Protein AF-A0AAV3XSU6-F1 (afdb_monomer)

Organism: NCBI:txid2530354

Solvent-accessible surface area (backbone atoms only — not comparable to full-atom values): 6540 Å² total; per-residue (Å²): 90,49,72,47,57,68,44,35,40,40,48,77,54,95,92,36,85,47,69,50,54,41,58,29,38,38,25,73,50,51,56,81,51,88,66,74,91,56,86,78,83,60,44,34,58,76,81,42,29,50,58,47,50,32,44,33,38,66,61,63,94,72,79,85,61,63,79,23,72,44,74,58,87,81,53,14,53,47,31,39,38,38,73,71,56,56,30,47,29,42,33,42,33,33,72,91,79,72,49,74,49,46,27,38,47,47,99,85,54,43,73,41,83,112

Foldseek 3Di:
DDKDAQAWEWDQDPNDIAIDGFRIFDDPDFAADVVHPDDDRHHYDPVTYHQTQEGEHEDDPDPDAQQDCAPDPVGHPQVCCQPPRLHQWYWYAHPVVGDIWIWGQDPVSDTDTD

Radius of gyration: 14.23 Å; Cα contacts (8 Å, |Δi|>4): 229; chains: 1; bounding box: 32×37×36 Å

Sequence (114 aa):
MLVGTNFGIGAIVEDNLVIKAPDWFYVRSVLPTNPPNQTRRSYTPNLQGEVTAIVMEFLSETEGGEYSIKSKYPPGKWYYYERILQVPNYAIFALDAGWLELYQLDDGGRYQLQ

Structure (mmCIF, N/CA/C/O backbone):
data_AF-A0AAV3XSU6-F1
#
_entry.id   AF-A0AAV3XSU6-F1
#
loop_
_atom_site.group_PDB
_atom_site.id
_atom_site.type_symbol
_atom_site.label_atom_id
_atom_site.label_alt_id
_atom_site.label_comp_id
_atom_site.label_asym_id
_atom_site.label_entity_id
_atom_site.label_seq_id
_atom_site.pdbx_PDB_ins_code
_atom_site.Cartn_x
_atom_site.Cartn_y
_atom_site.Cartn_z
_atom_site.occupancy
_atom_site.B_iso_or_equiv
_atom_site.auth_seq_id
_atom_site.auth_comp_id
_atom_site.auth_asym_id
_atom_site.auth_atom_id
_atom_site.pdbx_PDB_model_num
ATOM 1 N N . MET A 1 1 ? -3.364 16.070 1.108 1.00 94.12 1 MET A N 1
ATOM 2 C CA . ME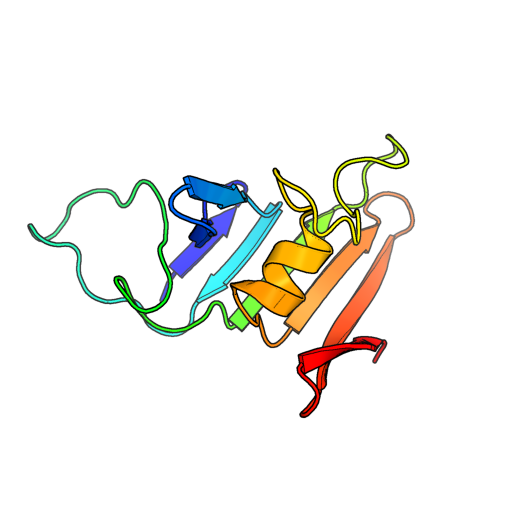T A 1 1 ? -2.809 14.880 0.434 1.00 94.12 1 MET A CA 1
ATOM 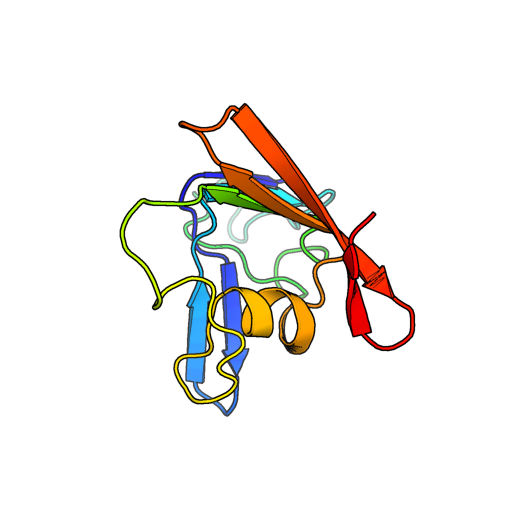3 C C . MET A 1 1 ? -1.528 14.429 1.110 1.00 94.12 1 MET A C 1
ATOM 5 O O . MET A 1 1 ? -0.904 15.236 1.794 1.00 94.12 1 MET A O 1
ATOM 9 N N . LEU A 1 2 ? -1.137 13.177 0.887 1.00 96.06 2 LEU A N 1
ATOM 10 C CA . LEU A 1 2 ? 0.160 12.632 1.280 1.00 96.06 2 LEU A CA 1
ATOM 11 C C . LEU A 1 2 ? 0.700 11.759 0.142 1.00 96.06 2 LEU A C 1
ATOM 13 O O . LEU A 1 2 ? -0.022 10.918 -0.384 1.00 96.06 2 LEU A O 1
ATOM 17 N N . VAL A 1 3 ? 1.960 11.974 -0.221 1.00 97.06 3 VAL A N 1
ATOM 18 C CA . VAL A 1 3 ? 2.755 11.097 -1.089 1.00 97.06 3 VAL A CA 1
ATOM 19 C C . VAL A 1 3 ? 4.001 10.749 -0.296 1.00 97.06 3 VAL A C 1
ATOM 21 O O . VAL A 1 3 ? 4.558 11.623 0.373 1.00 97.06 3 VAL A O 1
ATOM 24 N N . GLY A 1 4 ? 4.427 9.495 -0.338 1.00 95.94 4 GLY A N 1
ATOM 25 C CA . GLY A 1 4 ? 5.613 9.059 0.385 1.00 95.94 4 GLY A CA 1
ATOM 26 C C . GLY A 1 4 ? 6.356 7.967 -0.358 1.00 95.94 4 GLY A C 1
ATOM 27 O O . GLY A 1 4 ? 5.769 7.250 -1.163 1.00 95.94 4 GLY A O 1
ATOM 28 N N . THR A 1 5 ? 7.647 7.863 -0.061 1.00 95.50 5 THR A N 1
ATOM 29 C CA . THR A 1 5 ? 8.523 6.766 -0.477 1.00 95.50 5 THR A CA 1
ATOM 30 C C . THR A 1 5 ? 9.169 6.183 0.769 1.00 95.50 5 THR A C 1
ATOM 32 O O . THR A 1 5 ? 9.544 6.946 1.664 1.00 95.50 5 THR A O 1
ATOM 35 N N . ASN A 1 6 ? 9.222 4.854 0.875 1.00 93.06 6 ASN A N 1
ATOM 36 C CA . ASN A 1 6 ? 9.739 4.141 2.048 1.00 93.06 6 ASN A CA 1
ATOM 37 C C . ASN A 1 6 ? 9.236 4.729 3.390 1.00 93.06 6 ASN A C 1
ATOM 39 O O . ASN A 1 6 ? 9.988 4.943 4.343 1.00 93.06 6 ASN A O 1
ATOM 43 N N . PHE A 1 7 ? 7.944 5.067 3.441 1.00 95.69 7 PHE A N 1
ATOM 44 C CA . PHE A 1 7 ? 7.319 5.743 4.576 1.00 95.69 7 PHE A CA 1
ATOM 45 C C . PHE A 1 7 ? 6.215 4.864 5.160 1.00 95.69 7 PHE A C 1
ATOM 47 O O . PHE A 1 7 ? 5.340 4.380 4.444 1.00 95.69 7 PHE A O 1
ATOM 54 N N . GLY A 1 8 ? 6.276 4.632 6.472 1.00 95.7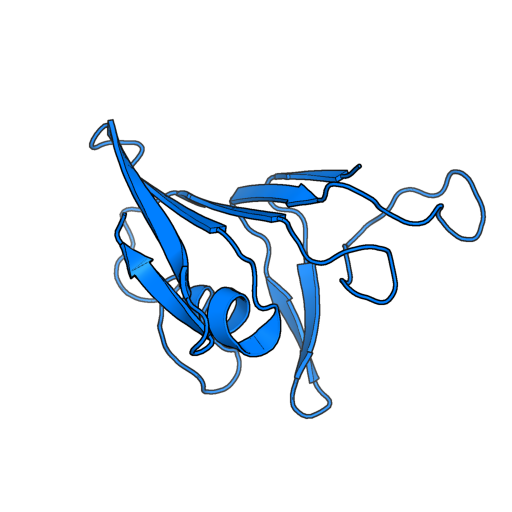5 8 GLY A N 1
ATOM 55 C CA . GLY A 1 8 ? 5.474 3.608 7.132 1.00 95.75 8 GLY A CA 1
ATOM 56 C C . GLY A 1 8 ? 3.978 3.913 7.130 1.00 95.75 8 GLY A C 1
ATOM 57 O O . GLY A 1 8 ? 3.552 4.958 7.620 1.00 95.75 8 GLY A O 1
ATOM 58 N N . ILE A 1 9 ? 3.186 2.956 6.658 1.00 97.00 9 ILE A N 1
ATOM 59 C CA . ILE A 1 9 ? 1.732 2.904 6.787 1.00 97.00 9 ILE A CA 1
ATOM 60 C C . ILE A 1 9 ? 1.399 1.839 7.835 1.00 97.00 9 ILE A C 1
ATOM 62 O O . ILE A 1 9 ? 1.832 0.694 7.703 1.00 97.00 9 ILE A O 1
ATOM 66 N N . GLY A 1 10 ? 0.697 2.225 8.899 1.00 95.50 10 GLY A N 1
ATOM 67 C CA . GLY A 1 10 ? 0.461 1.389 10.075 1.00 95.50 10 GLY A CA 1
ATOM 68 C C . GLY A 1 10 ? -1.013 1.164 10.392 1.00 95.50 10 GLY A C 1
ATOM 69 O O . GLY A 1 10 ? -1.829 2.065 10.209 1.00 95.50 10 GLY A O 1
ATOM 70 N N . ALA A 1 11 ? -1.324 -0.016 10.931 1.00 94.38 11 ALA A N 1
ATOM 71 C CA . ALA A 1 11 ? -2.642 -0.417 11.424 1.00 94.38 11 ALA A CA 1
ATOM 72 C C . ALA A 1 11 ? -2.496 -1.427 12.575 1.00 94.38 11 ALA A C 1
ATOM 74 O O . ALA A 1 11 ? -1.466 -2.097 12.689 1.00 94.38 11 ALA A O 1
ATOM 75 N N . ILE A 1 12 ? -3.526 -1.545 13.416 1.00 92.62 12 ILE A N 1
ATOM 76 C CA . ILE A 1 12 ? -3.604 -2.597 14.437 1.00 92.62 12 ILE A CA 1
ATOM 77 C C . ILE A 1 12 ? -4.204 -3.856 13.809 1.00 92.62 12 ILE A C 1
ATOM 79 O O . ILE A 1 12 ? -5.260 -3.797 13.182 1.00 92.62 12 ILE A O 1
ATOM 83 N N . VAL A 1 13 ? -3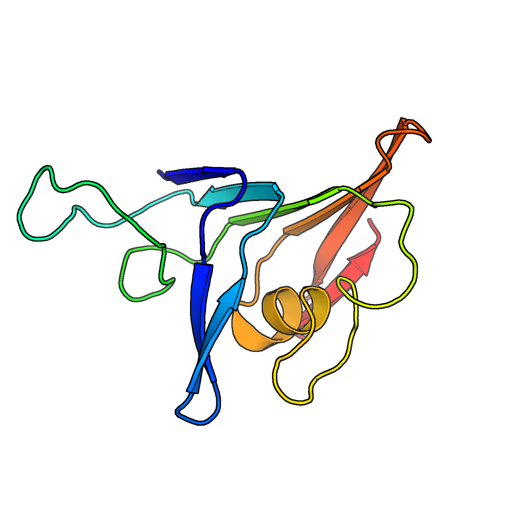.523 -4.987 13.982 1.00 88.38 13 VAL A N 1
ATOM 84 C CA . VAL A 1 13 ? -3.920 -6.310 13.488 1.00 88.38 13 VAL A CA 1
ATOM 85 C C . VAL A 1 13 ? -3.753 -7.288 14.642 1.00 88.38 13 VAL A C 1
ATOM 87 O O . VAL A 1 13 ? -2.634 -7.458 15.118 1.00 88.38 13 VAL A O 1
ATOM 90 N N . GLU A 1 14 ? -4.843 -7.906 15.105 1.00 86.88 14 GLU A N 1
ATOM 91 C CA . GLU A 1 14 ? -4.814 -8.844 16.246 1.00 86.88 14 GLU A CA 1
ATOM 92 C C . GLU A 1 14 ? -4.054 -8.259 17.456 1.00 86.88 14 GLU A C 1
ATOM 94 O O . GLU A 1 14 ? -3.096 -8.851 17.945 1.00 86.88 14 GLU A O 1
ATOM 99 N N . ASP A 1 15 ? -4.414 -7.038 17.868 1.00 89.44 15 ASP A N 1
ATOM 100 C CA . ASP A 1 15 ? -3.787 -6.270 18.961 1.00 89.44 15 ASP A CA 1
ATOM 101 C C . ASP A 1 15 ? -2.303 -5.900 18.773 1.00 89.44 15 ASP A C 1
ATOM 103 O O . ASP A 1 15 ? -1.695 -5.270 19.639 1.00 89.44 15 ASP A O 1
ATOM 107 N N . ASN A 1 16 ? -1.716 -6.211 17.616 1.00 89.94 16 ASN A N 1
ATOM 108 C CA . ASN A 1 16 ? -0.335 -5.886 17.290 1.00 89.94 16 ASN A CA 1
ATOM 109 C C . ASN A 1 16 ? -0.263 -4.733 16.285 1.00 89.94 16 ASN A C 1
ATOM 111 O O . ASN A 1 16 ? -0.987 -4.696 15.288 1.00 89.94 16 ASN A O 1
ATOM 115 N N . LEU A 1 17 ? 0.654 -3.791 16.517 1.00 91.38 17 LEU A N 1
ATOM 116 C CA . LEU A 1 17 ? 0.963 -2.748 15.543 1.00 91.38 17 LEU A CA 1
ATOM 117 C C . LEU A 1 17 ? 1.739 -3.355 14.372 1.00 91.38 17 LEU A C 1
ATOM 119 O O . LEU A 1 17 ? 2.887 -3.769 14.524 1.00 91.38 17 LEU A O 1
ATOM 123 N N . VAL A 1 18 ? 1.128 -3.353 13.190 1.00 92.88 18 VAL A N 1
ATOM 124 C CA . VAL A 1 18 ? 1.777 -3.746 11.938 1.00 92.88 18 VAL A CA 1
ATOM 125 C C . VAL A 1 18 ? 2.021 -2.500 11.104 1.00 92.88 18 VAL A C 1
ATOM 127 O O . VAL A 1 18 ? 1.090 -1.740 10.836 1.00 92.88 18 VAL A O 1
ATOM 130 N N . ILE A 1 19 ? 3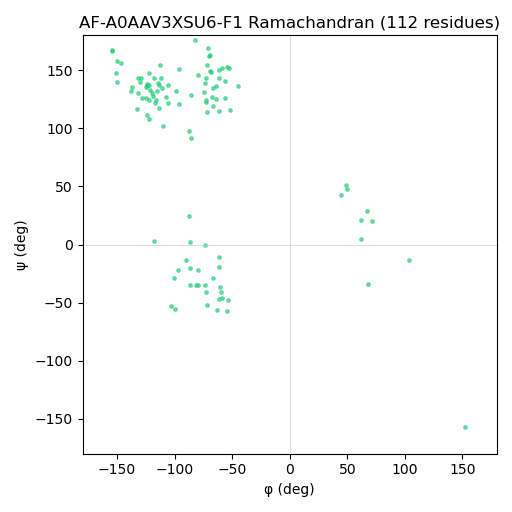.268 -2.311 10.672 1.00 93.81 19 ILE A N 1
ATOM 131 C CA . ILE A 1 19 ? 3.684 -1.222 9.783 1.00 93.81 19 ILE A CA 1
ATOM 132 C C . ILE A 1 19 ? 4.305 -1.824 8.523 1.00 93.81 19 ILE A C 1
ATOM 134 O O . ILE A 1 19 ? 5.165 -2.703 8.612 1.00 93.81 19 ILE A O 1
ATOM 138 N N . LYS A 1 20 ? 3.892 -1.329 7.353 1.00 93.81 20 LYS A N 1
ATOM 139 C CA . LYS A 1 20 ? 4.536 -1.593 6.060 1.00 93.81 20 LYS A CA 1
ATOM 140 C C . LYS A 1 20 ? 4.961 -0.285 5.413 1.00 93.81 20 LYS A C 1
ATOM 142 O O . LYS A 1 20 ? 4.207 0.681 5.437 1.00 93.81 20 LYS A O 1
ATOM 147 N N . ALA A 1 21 ? 6.155 -0.258 4.839 1.00 94.62 21 ALA A N 1
ATOM 148 C CA . ALA A 1 21 ? 6.678 0.887 4.110 1.00 94.62 21 ALA A CA 1
ATOM 149 C C . ALA A 1 21 ? 6.728 0.522 2.620 1.00 94.62 21 ALA A C 1
ATOM 151 O O . ALA A 1 21 ? 7.612 -0.246 2.242 1.00 94.62 21 ALA A O 1
ATOM 152 N N . PRO A 1 22 ? 5.765 0.988 1.806 1.00 95.25 22 PRO A N 1
ATOM 153 C CA . PRO A 1 22 ? 5.834 0.795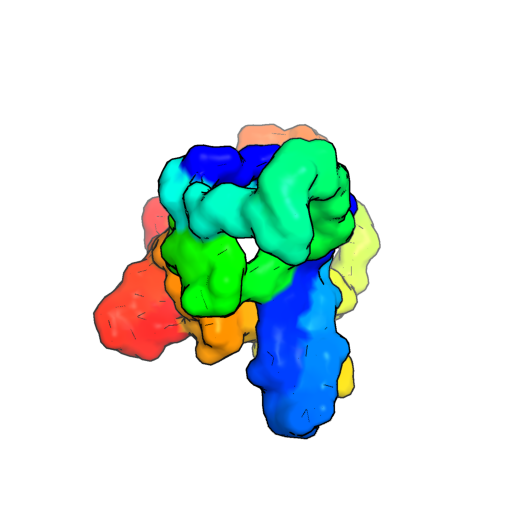 0.367 1.00 95.25 22 PRO A CA 1
ATOM 154 C C . PRO A 1 22 ? 6.909 1.684 -0.250 1.00 95.25 22 PRO A C 1
ATOM 156 O O . PRO A 1 22 ? 7.205 2.769 0.273 1.00 95.25 22 PRO A O 1
ATOM 159 N N . ASP A 1 23 ? 7.441 1.260 -1.393 1.00 94.94 23 ASP A N 1
ATOM 160 C CA . ASP A 1 23 ? 8.397 2.062 -2.160 1.00 94.94 23 ASP A CA 1
ATOM 161 C C . ASP A 1 23 ? 7.790 3.390 -2.605 1.00 94.94 23 ASP A C 1
ATOM 163 O O . ASP A 1 23 ? 8.462 4.421 -2.560 1.00 94.94 23 ASP A O 1
ATOM 167 N N . TRP A 1 24 ? 6.499 3.397 -2.949 1.00 96.94 24 TRP A N 1
ATOM 168 C CA . TRP A 1 24 ? 5.751 4.614 -3.237 1.00 96.94 24 TRP A CA 1
ATOM 169 C C . TRP A 1 24 ? 4.259 4.471 -2.905 1.00 96.94 24 TRP A C 1
ATOM 171 O O . TRP A 1 24 ? 3.675 3.397 -3.035 1.00 96.94 24 TRP A O 1
ATOM 181 N N . PHE A 1 25 ? 3.601 5.555 -2.489 1.00 98.19 25 PHE A N 1
ATOM 182 C CA . PHE A 1 25 ? 2.144 5.567 -2.321 1.00 98.19 25 PHE A CA 1
ATOM 183 C C . PHE A 1 25 ? 1.530 6.960 -2.449 1.00 98.19 25 PHE A C 1
ATOM 185 O O . PHE A 1 25 ? 2.214 7.982 -2.342 1.00 98.19 25 PHE A O 1
ATOM 192 N N . TYR A 1 26 ? 0.200 6.988 -2.570 1.00 98.31 26 TYR A N 1
ATOM 193 C CA . TYR A 1 26 ? -0.589 8.215 -2.562 1.00 98.31 26 TYR A CA 1
ATOM 194 C C . TYR A 1 26 ? -1.869 8.101 -1.723 1.00 98.31 26 TYR A C 1
ATOM 196 O O . TYR A 1 26 ? -2.637 7.143 -1.831 1.00 98.31 26 TYR A O 1
ATOM 204 N N . VAL A 1 27 ? -2.129 9.140 -0.928 1.00 98.19 27 VAL A N 1
ATOM 205 C CA . VAL A 1 27 ? -3.368 9.369 -0.176 1.00 98.19 27 VAL A CA 1
ATOM 206 C C . VAL A 1 27 ? -3.957 10.711 -0.603 1.00 98.19 27 VAL A C 1
ATOM 208 O O . VAL A 1 27 ? -3.308 11.760 -0.492 1.00 98.19 27 VAL A O 1
ATOM 211 N N . ARG A 1 28 ? -5.217 10.688 -1.042 1.00 97.19 28 ARG A N 1
ATOM 212 C CA . ARG A 1 28 ? -5.934 11.868 -1.544 1.00 97.19 28 ARG A CA 1
ATOM 213 C C . ARG A 1 28 ? -6.095 12.929 -0.457 1.00 97.19 28 ARG A C 1
ATOM 215 O O . ARG A 1 28 ? -5.585 14.045 -0.606 1.00 97.19 28 ARG A O 1
ATOM 222 N N . SER A 1 29 ? -6.703 12.571 0.673 1.00 96.75 29 SER A N 1
ATOM 223 C CA . SER A 1 29 ? -6.912 13.486 1.797 1.00 96.75 29 SER A CA 1
ATOM 224 C C . SER A 1 29 ? -6.325 12.970 3.114 1.00 96.75 29 SER A C 1
ATOM 226 O O . SER A 1 29 ? -6.479 11.808 3.481 1.00 96.75 29 SER A O 1
ATOM 228 N N . VAL A 1 30 ? -5.655 13.864 3.849 1.00 96.19 30 VAL A N 1
ATOM 229 C CA . VAL A 1 30 ? -5.129 13.591 5.196 1.00 96.19 30 VAL A CA 1
ATOM 230 C C . VAL A 1 30 ? -5.564 14.691 6.151 1.00 96.19 30 VAL A C 1
ATOM 232 O O . VAL A 1 30 ? -5.607 15.862 5.774 1.00 96.19 30 VAL A O 1
ATOM 235 N N . LEU A 1 31 ? -5.863 14.313 7.390 1.00 95.44 31 LEU A N 1
ATOM 236 C CA . LEU A 1 31 ? -6.186 15.247 8.461 1.00 95.44 31 LEU A CA 1
ATOM 237 C C . LEU A 1 31 ? -4.939 16.052 8.846 1.00 95.44 31 LEU A C 1
ATOM 239 O O . LEU A 1 31 ? -3.839 15.501 8.788 1.00 95.44 31 LEU A O 1
ATOM 243 N N . PRO A 1 32 ? -5.058 17.316 9.282 1.00 93.44 32 PRO A N 1
ATOM 244 C CA . PRO A 1 32 ? -3.934 18.069 9.839 1.00 93.44 32 PRO A CA 1
ATOM 245 C C . PRO A 1 32 ? -3.260 17.326 11.001 1.00 93.44 32 PRO A C 1
ATOM 247 O O . PRO A 1 32 ? -3.890 16.523 11.689 1.00 93.44 32 PRO A O 1
ATOM 250 N N . THR A 1 33 ? -1.969 17.570 11.236 1.00 92.44 33 THR A N 1
ATOM 251 C CA . THR A 1 33 ? -1.314 17.032 12.437 1.00 92.44 33 THR A CA 1
ATOM 252 C C . THR A 1 33 ? -1.844 17.729 13.685 1.00 92.44 33 THR A C 1
ATOM 254 O O . THR A 1 33 ? -2.189 18.910 13.642 1.00 92.44 33 THR A O 1
ATOM 257 N N . ASN A 1 34 ? -1.860 17.009 14.805 1.00 86.31 34 ASN A N 1
ATOM 258 C CA . ASN A 1 34 ? -2.141 17.585 16.111 1.00 86.31 34 ASN A CA 1
ATOM 259 C C . ASN A 1 34 ? -0.968 17.279 17.060 1.00 86.31 34 ASN A C 1
ATOM 261 O O . ASN A 1 34 ? -0.769 16.107 17.384 1.00 86.31 34 ASN A O 1
ATOM 265 N N . PRO A 1 35 ? -0.180 18.286 17.484 1.00 89.75 35 PRO A N 1
ATOM 266 C CA . PRO A 1 35 ? -0.328 19.713 17.181 1.00 89.75 35 PRO A CA 1
ATOM 267 C C . PRO A 1 35 ? -0.003 20.075 15.711 1.00 89.75 35 PRO A C 1
ATOM 269 O O . PRO A 1 35 ? 0.628 19.282 14.996 1.00 89.75 35 PRO A O 1
ATOM 272 N N . PRO A 1 36 ? -0.447 21.255 15.232 1.00 89.19 36 PRO A N 1
ATOM 273 C CA . PRO A 1 36 ? -0.207 21.703 13.859 1.00 89.19 36 PRO A CA 1
ATOM 274 C C . PRO A 1 36 ? 1.287 21.798 13.522 1.00 89.19 36 PRO A C 1
ATOM 276 O O . PRO A 1 36 ? 2.109 22.067 14.395 1.00 89.19 36 PRO A O 1
ATOM 279 N N . ASN A 1 37 ? 1.628 21.622 12.241 1.00 85.69 37 ASN A N 1
ATOM 280 C CA . ASN A 1 37 ? 2.991 21.735 11.695 1.00 85.69 37 ASN A CA 1
ATOM 281 C C . ASN A 1 37 ? 4.022 20.743 12.264 1.00 85.69 37 ASN A C 1
ATOM 283 O O . ASN A 1 37 ? 5.225 20.980 12.160 1.00 85.69 37 ASN A O 1
ATOM 287 N N . GLN A 1 38 ? 3.585 19.620 12.837 1.00 90.81 38 GLN A N 1
ATOM 288 C CA . GLN A 1 38 ? 4.512 18.544 13.177 1.00 90.81 38 GLN A CA 1
ATOM 289 C C . GLN A 1 38 ? 4.869 17.701 11.955 1.00 90.81 38 GLN A C 1
ATOM 291 O O . GLN A 1 38 ? 4.037 17.419 11.092 1.00 90.81 38 GLN A O 1
ATOM 296 N N . THR A 1 39 ? 6.112 17.223 11.928 1.00 89.62 39 THR A N 1
ATOM 297 C CA . THR A 1 39 ? 6.547 16.226 10.951 1.00 89.62 39 THR A CA 1
ATOM 298 C C . THR A 1 39 ? 5.825 14.909 11.204 1.00 89.62 39 THR A C 1
ATOM 300 O O . THR A 1 39 ? 5.972 14.287 12.258 1.00 89.62 39 THR A O 1
ATOM 303 N N . ARG A 1 40 ? 5.063 14.454 10.210 1.00 92.25 40 ARG A N 1
ATOM 304 C CA . ARG A 1 40 ? 4.408 13.148 10.238 1.00 92.25 40 ARG A CA 1
ATOM 305 C C . ARG A 1 40 ? 5.469 12.055 10.047 1.00 92.25 40 ARG A C 1
ATOM 307 O O . ARG A 1 40 ? 6.215 12.115 9.079 1.00 92.25 40 ARG A O 1
ATOM 314 N N . ARG A 1 41 ? 5.564 11.088 10.970 1.00 91.25 41 ARG A N 1
ATOM 315 C CA . ARG A 1 41 ? 6.572 9.998 10.932 1.00 91.25 41 ARG A CA 1
ATOM 316 C C . ARG A 1 41 ? 6.055 8.687 10.336 1.00 91.25 41 ARG A C 1
ATOM 318 O O . ARG A 1 41 ? 6.844 7.859 9.901 1.00 91.25 41 ARG A O 1
ATOM 325 N N . SER A 1 42 ? 4.742 8.506 10.351 1.00 94.19 42 SER A N 1
ATOM 326 C CA . SER A 1 42 ? 4.028 7.380 9.757 1.00 94.19 42 SER A CA 1
ATOM 327 C C . SER A 1 42 ? 2.607 7.811 9.406 1.00 94.19 42 SER A C 1
ATOM 329 O O . SER A 1 42 ? 2.150 8.874 9.838 1.00 94.19 42 SER A O 1
ATOM 331 N N . TYR A 1 43 ? 1.919 6.998 8.612 1.00 96.38 43 TYR A N 1
ATOM 332 C CA . TYR A 1 43 ? 0.530 7.200 8.244 1.00 96.38 43 TYR A CA 1
ATOM 333 C C . TYR A 1 43 ? -0.353 6.080 8.788 1.00 96.38 43 TYR A C 1
ATOM 335 O O . TYR A 1 43 ? -0.040 4.910 8.605 1.00 96.38 43 TYR A O 1
ATOM 343 N N . THR A 1 44 ? -1.475 6.416 9.415 1.00 95.88 44 THR A N 1
ATOM 344 C CA . THR A 1 44 ? -2.488 5.428 9.810 1.00 95.88 44 THR A CA 1
ATOM 345 C C . THR A 1 44 ? -3.825 5.789 9.174 1.00 95.88 44 THR A C 1
ATOM 347 O O . THR A 1 44 ? -4.441 6.775 9.599 1.00 95.88 44 THR A O 1
ATOM 350 N N . PRO A 1 45 ? -4.278 5.017 8.166 1.00 93.69 45 PRO A N 1
ATOM 351 C CA . PRO A 1 45 ? -5.593 5.198 7.561 1.00 93.69 45 PRO A CA 1
ATOM 352 C C . PRO A 1 45 ? -6.706 5.208 8.615 1.00 93.69 45 PRO A C 1
ATOM 354 O O . PRO A 1 45 ? -6.563 4.613 9.685 1.00 93.69 45 PRO A O 1
ATOM 357 N N . ASN A 1 46 ? -7.810 5.899 8.329 1.00 90.06 46 ASN A N 1
ATOM 358 C CA . ASN A 1 46 ? -8.965 6.123 9.213 1.00 90.06 46 ASN A CA 1
ATOM 359 C C . ASN A 1 46 ? -8.695 7.019 10.439 1.00 90.06 46 ASN A C 1
ATOM 361 O O . ASN A 1 46 ? -9.568 7.795 10.818 1.00 90.06 46 ASN A O 1
ATOM 365 N N . LEU A 1 47 ? -7.497 6.983 11.037 1.00 92.50 47 LEU A N 1
ATOM 366 C CA . LEU A 1 47 ? -7.123 7.885 12.140 1.00 92.50 47 LEU A CA 1
ATOM 367 C C . LEU A 1 47 ? -6.545 9.212 11.651 1.00 92.50 47 LEU A C 1
ATOM 369 O O . LEU A 1 47 ? -6.713 10.245 12.293 1.00 92.50 47 LEU A O 1
ATOM 373 N N . GLN A 1 48 ? -5.814 9.182 10.539 1.00 94.62 48 GLN A N 1
ATOM 374 C CA . GLN A 1 48 ? -5.073 10.334 10.027 1.00 94.62 48 GLN A CA 1
ATOM 375 C C . GLN A 1 48 ? -5.555 10.793 8.646 1.00 94.62 48 GLN A C 1
ATOM 377 O O . GLN A 1 48 ? -4.972 11.714 8.071 1.00 94.62 48 GLN A O 1
ATOM 382 N N . GLY A 1 49 ? -6.599 10.173 8.101 1.00 95.56 49 GLY A N 1
ATOM 383 C CA . GLY A 1 49 ? -7.195 10.521 6.815 1.00 95.56 49 GLY A CA 1
ATOM 384 C C . GLY A 1 49 ? -7.865 9.330 6.139 1.00 95.56 49 GLY A C 1
ATOM 385 O O . GLY A 1 49 ? -8.240 8.363 6.798 1.00 95.56 49 GLY A O 1
ATOM 386 N N . GLU A 1 50 ? -7.994 9.433 4.822 1.00 96.88 50 GLU A N 1
ATOM 387 C CA . GLU A 1 50 ? -8.629 8.425 3.974 1.00 96.88 50 GLU A CA 1
ATOM 388 C C . GLU A 1 50 ? -7.795 7.144 3.822 1.00 96.88 50 GLU A C 1
ATOM 390 O O . GLU A 1 50 ? -6.620 7.073 4.170 1.00 96.88 50 GLU A O 1
ATOM 395 N N . VAL A 1 51 ? -8.394 6.104 3.249 1.00 95.62 51 VAL A N 1
ATOM 396 C CA . VAL A 1 51 ? -7.633 4.927 2.820 1.00 95.62 51 VAL A CA 1
ATOM 397 C C . VAL A 1 51 ? -6.609 5.331 1.754 1.00 95.62 51 VAL A C 1
ATOM 399 O O . VAL A 1 51 ? -6.860 6.203 0.916 1.00 95.62 51 VAL A O 1
ATOM 402 N N . THR A 1 52 ? -5.434 4.701 1.787 1.00 97.62 52 THR A N 1
ATOM 403 C CA . THR A 1 52 ? -4.415 4.872 0.749 1.00 97.62 52 THR A CA 1
ATOM 404 C C . THR A 1 52 ? -5.012 4.522 -0.609 1.00 97.62 52 THR A C 1
ATOM 406 O O . THR A 1 52 ? -5.573 3.447 -0.777 1.00 97.62 52 THR A O 1
ATOM 409 N N . ALA A 1 53 ? -4.920 5.431 -1.578 1.00 98.00 53 ALA A N 1
ATOM 410 C CA . ALA A 1 53 ? -5.582 5.270 -2.871 1.00 98.00 53 ALA A CA 1
ATOM 411 C C . ALA A 1 53 ? -4.809 4.328 -3.803 1.00 98.00 53 ALA A C 1
ATOM 413 O O . ALA A 1 53 ? -5.416 3.610 -4.599 1.00 98.00 53 ALA A O 1
ATOM 414 N N . ILE A 1 54 ? -3.478 4.359 -3.711 1.00 98.31 54 ILE A N 1
ATOM 415 C CA . ILE A 1 54 ? -2.577 3.466 -4.435 1.00 98.31 54 ILE A CA 1
ATOM 416 C C . ILE A 1 54 ? -1.296 3.240 -3.634 1.00 98.31 54 ILE A C 1
ATOM 418 O O . ILE A 1 54 ? -0.756 4.179 -3.039 1.00 98.31 54 ILE A O 1
ATOM 422 N N . VAL A 1 55 ? -0.814 2.002 -3.647 1.00 98.00 55 VAL A N 1
ATOM 423 C CA . VAL A 1 55 ? 0.538 1.624 -3.221 1.00 98.00 55 VAL A CA 1
ATOM 424 C C . VAL A 1 55 ? 1.284 1.020 -4.406 1.00 98.00 55 VAL A C 1
ATOM 426 O O . VAL A 1 55 ? 0.682 0.336 -5.230 1.00 98.00 55 VAL A O 1
ATOM 429 N N . MET A 1 56 ? 2.577 1.296 -4.509 1.00 96.50 56 MET A N 1
ATOM 430 C CA . MET A 1 56 ? 3.472 0.732 -5.510 1.00 96.50 56 MET A CA 1
ATOM 431 C C . MET A 1 56 ? 4.713 0.181 -4.820 1.00 96.50 56 MET A C 1
ATOM 433 O O . MET A 1 56 ? 5.242 0.787 -3.887 1.00 96.50 56 MET A O 1
ATOM 437 N N . GLU A 1 57 ? 5.159 -0.965 -5.303 1.00 93.75 57 GLU A N 1
ATOM 438 C CA . GLU A 1 57 ? 6.322 -1.682 -4.804 1.00 93.75 57 GLU A CA 1
ATOM 439 C C . GLU A 1 57 ? 7.213 -2.078 -5.986 1.00 93.75 57 GLU A C 1
ATOM 441 O O . GLU A 1 57 ? 6.721 -2.389 -7.076 1.00 93.75 57 GLU A O 1
ATOM 446 N N . PHE A 1 58 ? 8.523 -2.028 -5.789 1.00 89.75 58 PHE A N 1
ATOM 447 C CA . PHE A 1 58 ? 9.517 -2.344 -6.800 1.00 89.75 58 PHE A CA 1
ATOM 448 C C . PHE A 1 58 ? 9.979 -3.783 -6.649 1.00 89.75 58 PHE A C 1
ATOM 450 O O . PHE A 1 58 ? 10.482 -4.192 -5.598 1.00 89.75 58 PHE A O 1
ATOM 457 N N . LEU A 1 59 ? 9.801 -4.574 -7.704 1.00 82.19 59 LEU A N 1
ATOM 458 C CA . LEU A 1 59 ? 10.244 -5.959 -7.703 1.00 82.19 59 LEU A CA 1
ATOM 459 C C . LEU A 1 59 ? 11.767 -5.978 -7.520 1.00 82.19 59 LEU A C 1
ATOM 461 O O . LEU A 1 59 ? 12.498 -5.468 -8.367 1.00 82.19 59 LEU A O 1
ATOM 465 N N . SER A 1 60 ? 12.233 -6.532 -6.403 1.00 70.44 60 SER A N 1
ATOM 466 C CA . SER A 1 60 ? 13.654 -6.741 -6.143 1.00 70.44 60 SER A CA 1
ATOM 467 C C . SER A 1 60 ? 14.042 -8.17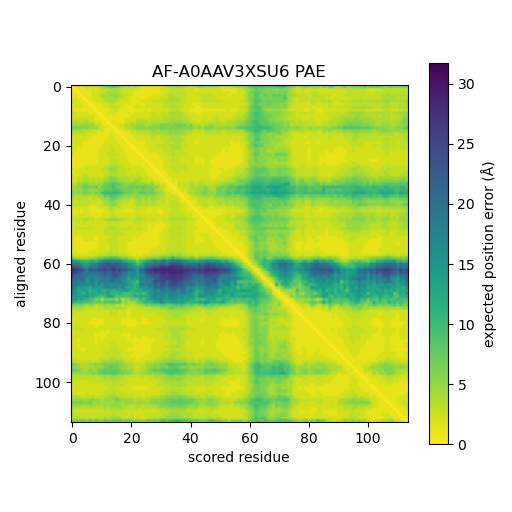3 -6.511 1.00 70.44 60 SER A C 1
ATOM 469 O O . SER A 1 60 ? 13.230 -9.093 -6.411 1.00 70.44 60 SER A O 1
ATOM 471 N N . GLU A 1 61 ? 15.298 -8.383 -6.911 1.00 54.00 61 GLU A N 1
ATOM 472 C CA . GLU A 1 61 ? 15.830 -9.701 -7.304 1.00 54.00 61 GLU A CA 1
ATOM 473 C C . GLU A 1 61 ? 15.797 -10.759 -6.179 1.00 54.00 61 GLU A C 1
ATOM 475 O O . GLU A 1 61 ? 16.021 -11.943 -6.427 1.00 54.00 61 GLU A O 1
ATOM 480 N N . THR A 1 62 ? 15.520 -10.376 -4.926 1.00 53.69 62 THR A N 1
ATOM 481 C CA . THR A 1 62 ? 15.471 -11.320 -3.799 1.00 53.69 62 THR A CA 1
ATOM 482 C C . THR A 1 62 ? 14.087 -11.960 -3.692 1.00 53.69 62 THR A C 1
ATOM 484 O O . THR A 1 62 ? 13.180 -11.457 -3.029 1.00 53.69 62 THR A O 1
ATOM 487 N N . GLU A 1 63 ? 13.936 -13.104 -4.362 1.00 42.12 63 GLU A N 1
ATOM 488 C CA . GLU A 1 63 ? 12.743 -13.953 -4.329 1.00 42.12 63 GLU A CA 1
ATOM 489 C C . GLU A 1 63 ? 12.171 -14.184 -2.912 1.00 42.12 63 GLU A C 1
ATOM 491 O O . GLU A 1 63 ? 12.865 -14.552 -1.963 1.00 42.12 63 GLU A O 1
ATOM 496 N N . GLY A 1 64 ? 10.840 -14.084 -2.814 1.00 47.09 64 GLY A N 1
ATOM 497 C CA . GLY A 1 64 ? 10.032 -14.980 -1.975 1.00 47.09 64 GLY A CA 1
ATOM 498 C C . GLY A 1 64 ? 9.504 -14.449 -0.637 1.00 47.09 64 GLY A C 1
ATOM 499 O O . GLY A 1 64 ? 8.619 -15.078 -0.055 1.00 47.09 64 GLY A O 1
ATOM 500 N N . GLY A 1 65 ? 9.988 -13.310 -0.136 1.00 52.16 65 GLY A N 1
ATOM 501 C CA . GLY A 1 65 ? 9.637 -12.838 1.214 1.00 52.16 65 GLY A CA 1
ATOM 502 C C . GLY A 1 65 ? 8.612 -11.703 1.280 1.00 52.16 65 GLY A C 1
ATOM 503 O O . GLY A 1 65 ? 7.617 -11.788 2.005 1.00 52.16 65 GLY A O 1
ATOM 504 N N . GLU A 1 66 ? 8.864 -10.611 0.556 1.00 52.91 66 GLU A N 1
ATOM 505 C CA . GLU A 1 66 ? 8.176 -9.338 0.810 1.00 52.91 66 GLU A CA 1
ATOM 506 C C . GLU A 1 66 ? 6.781 -9.247 0.173 1.00 52.91 66 GLU A C 1
ATOM 508 O O . GLU A 1 66 ? 5.846 -8.746 0.804 1.00 52.91 66 GLU A O 1
ATOM 513 N N . TYR A 1 67 ? 6.609 -9.846 -1.007 1.00 57.09 67 TYR A N 1
ATOM 514 C CA . TYR A 1 67 ? 5.362 -9.903 -1.785 1.00 57.09 67 TYR A CA 1
ATOM 515 C C . TYR A 1 67 ? 4.459 -11.084 -1.415 1.00 57.09 67 TYR A C 1
ATOM 517 O O . TYR A 1 67 ? 3.672 -11.579 -2.216 1.00 57.09 67 TYR A O 1
ATOM 525 N N . SER A 1 68 ? 4.595 -11.595 -0.194 1.00 60.44 68 SER A N 1
ATOM 526 C CA . SER A 1 68 ? 3.889 -12.804 0.208 1.00 60.44 68 SER A CA 1
ATOM 527 C C . SER A 1 68 ? 2.390 -12.555 0.431 1.00 60.44 68 SER A C 1
ATOM 529 O O . SER A 1 68 ? 1.987 -11.596 1.091 1.00 60.44 68 SER A O 1
ATOM 531 N N . ILE A 1 69 ? 1.560 -13.496 -0.022 1.00 65.38 69 ILE A N 1
ATOM 532 C CA . ILE A 1 69 ? 0.127 -13.604 0.323 1.00 65.38 69 ILE A CA 1
ATOM 533 C C . ILE A 1 69 ? -0.039 -14.124 1.772 1.00 65.38 69 ILE A C 1
ATOM 535 O O . ILE A 1 69 ? -1.151 -14.284 2.275 1.00 65.38 69 ILE A O 1
ATOM 539 N N . LYS A 1 70 ? 1.068 -14.399 2.483 1.00 68.38 70 LYS A N 1
ATOM 540 C CA . LYS A 1 70 ? 1.069 -14.891 3.863 1.00 68.38 70 LYS A CA 1
ATOM 541 C C . LYS A 1 70 ? 0.207 -13.999 4.761 1.00 68.38 70 LYS A C 1
ATOM 543 O O . LYS A 1 70 ? 0.545 -12.850 5.039 1.00 68.38 70 LYS A O 1
ATOM 548 N N . SER A 1 71 ? -0.865 -14.595 5.273 1.00 64.38 71 SER A N 1
ATOM 549 C CA . SER A 1 71 ? -1.779 -13.992 6.244 1.00 64.38 71 SER A CA 1
ATOM 550 C C . SER A 1 71 ? -1.251 -14.033 7.681 1.00 64.38 71 SER A C 1
ATOM 552 O O . SER A 1 71 ? -1.676 -13.243 8.515 1.00 64.38 71 SER A O 1
ATOM 554 N N . LYS A 1 72 ? -0.318 -14.948 7.983 1.00 70.25 72 LYS A N 1
ATOM 555 C CA . LYS A 1 72 ? 0.257 -15.121 9.326 1.00 70.25 72 LYS A CA 1
ATOM 556 C C . LYS A 1 72 ? 1.211 -13.987 9.687 1.00 70.25 72 LYS A C 1
ATOM 558 O O . LYS A 1 72 ? 2.021 -13.588 8.855 1.00 70.25 72 LYS A O 1
ATOM 563 N N . TYR A 1 73 ? 1.196 -13.581 10.955 1.00 63.16 73 TYR A N 1
ATOM 564 C CA . TYR A 1 73 ? 2.059 -12.526 11.477 1.00 63.16 73 TYR A CA 1
ATOM 565 C C . TYR A 1 73 ? 3.574 -12.793 11.262 1.00 63.16 73 TYR A C 1
ATOM 567 O O . TYR A 1 73 ? 4.031 -13.933 11.424 1.00 63.16 73 TYR A O 1
ATOM 575 N N . PRO A 1 74 ? 4.366 -11.751 10.926 1.00 68.25 74 PRO A N 1
ATOM 576 C CA . PRO A 1 74 ? 3.895 -10.488 10.353 1.00 68.25 74 PRO A CA 1
ATOM 577 C C . PRO A 1 74 ? 3.334 -10.744 8.939 1.00 68.25 74 PRO A C 1
ATOM 579 O O . PRO A 1 74 ? 3.985 -11.456 8.165 1.00 68.25 74 PRO A O 1
ATOM 582 N N . PRO A 1 75 ? 2.156 -10.189 8.588 1.00 80.25 75 PRO A N 1
ATOM 583 C CA . PRO A 1 75 ? 1.552 -10.432 7.281 1.00 80.25 75 PRO A CA 1
ATOM 584 C C . PRO A 1 75 ? 2.463 -9.921 6.160 1.00 80.25 75 PRO A C 1
ATOM 586 O O . PRO A 1 75 ? 3.211 -8.954 6.344 1.00 80.25 75 PRO A O 1
ATOM 589 N N . GLY A 1 76 ? 2.409 -10.561 4.993 1.00 86.62 76 GLY A N 1
ATOM 590 C CA . GLY A 1 76 ? 3.103 -10.075 3.798 1.00 86.62 76 GLY A CA 1
ATOM 591 C C . GLY A 1 76 ? 2.481 -8.783 3.253 1.00 86.62 76 GLY A C 1
ATOM 592 O O . GLY A 1 76 ? 1.361 -8.428 3.630 1.00 86.62 76 GLY A O 1
ATOM 593 N N . LYS A 1 77 ? 3.210 -8.052 2.394 1.00 90.38 77 LYS A N 1
ATOM 594 C CA . LYS A 1 77 ? 2.749 -6.761 1.840 1.00 90.38 77 LYS A CA 1
ATOM 595 C C . LYS A 1 77 ? 1.426 -6.915 1.082 1.00 90.38 77 LYS A C 1
ATOM 597 O O . LYS A 1 77 ? 0.487 -6.178 1.368 1.00 90.38 77 LYS A O 1
ATOM 602 N N . TRP A 1 78 ? 1.309 -7.937 0.228 1.00 91.88 78 TRP A N 1
ATOM 603 C CA . TRP A 1 78 ? 0.078 -8.228 -0.519 1.00 91.88 78 TRP A CA 1
ATOM 604 C C . TRP A 1 78 ? -1.134 -8.369 0.402 1.00 91.88 78 TRP A C 1
ATOM 606 O O . TRP A 1 78 ? -2.110 -7.635 0.271 1.00 91.88 78 TRP A O 1
ATOM 616 N N . TYR A 1 79 ? -1.059 -9.289 1.372 1.00 91.75 79 TYR A N 1
ATOM 617 C CA . TYR A 1 79 ? -2.153 -9.520 2.315 1.00 91.75 79 TYR A CA 1
ATOM 618 C C . TYR A 1 79 ? -2.472 -8.254 3.114 1.00 91.75 79 TYR A C 1
ATOM 620 O O . TYR A 1 79 ? -3.635 -7.930 3.328 1.00 91.75 79 TYR A O 1
ATOM 628 N N . TYR A 1 80 ? -1.447 -7.515 3.536 1.00 93.69 80 TYR A N 1
ATOM 629 C CA . TYR A 1 80 ? -1.630 -6.277 4.280 1.00 93.69 80 TYR A CA 1
ATOM 630 C C . TYR A 1 80 ? -2.396 -5.221 3.476 1.00 93.69 80 TYR A C 1
ATOM 632 O O . TYR A 1 80 ? -3.360 -4.648 3.983 1.00 93.69 80 TYR A O 1
ATOM 640 N N . TYR A 1 81 ? -2.037 -4.999 2.212 1.00 95.62 81 TYR A N 1
ATOM 641 C CA . TYR A 1 81 ? -2.731 -4.024 1.374 1.00 95.62 81 TYR A CA 1
ATOM 642 C C . TYR A 1 81 ? -4.122 -4.497 0.944 1.00 95.62 81 TYR A C 1
ATOM 644 O O . TYR A 1 81 ? -5.054 -3.702 1.000 1.00 95.62 81 TYR A O 1
ATOM 652 N N . GLU A 1 82 ? -4.285 -5.774 0.590 1.00 95.75 82 GLU A N 1
ATOM 653 C CA . GLU A 1 82 ? -5.566 -6.333 0.133 1.00 95.75 82 GLU A CA 1
ATOM 654 C C . GLU A 1 82 ? -6.578 -6.462 1.281 1.00 95.75 82 GLU A C 1
ATOM 656 O O . GLU A 1 82 ? -7.722 -6.026 1.183 1.00 95.75 82 GLU A O 1
ATOM 661 N N . ARG A 1 83 ? -6.167 -7.100 2.382 1.00 93.38 83 ARG A N 1
ATOM 662 C CA . ARG A 1 83 ? -7.088 -7.614 3.407 1.00 93.38 83 ARG A CA 1
ATOM 663 C C . ARG A 1 83 ? -7.204 -6.722 4.625 1.00 93.38 83 ARG A C 1
ATOM 665 O O . ARG A 1 83 ? -8.246 -6.746 5.271 1.00 93.38 83 ARG A O 1
ATOM 672 N N . ILE A 1 84 ? -6.147 -5.981 4.952 1.00 93.88 84 ILE A N 1
ATOM 673 C CA . ILE A 1 84 ? -6.100 -5.150 6.160 1.00 93.88 84 ILE A CA 1
ATOM 674 C C . ILE A 1 84 ? -6.392 -3.694 5.806 1.00 93.88 84 ILE A C 1
ATOM 676 O O . ILE A 1 84 ? -7.312 -3.108 6.367 1.00 93.88 84 ILE A O 1
ATOM 680 N N . LEU A 1 85 ? -5.634 -3.111 4.874 1.00 95.56 85 LEU A N 1
ATOM 681 C CA . LEU A 1 85 ? -5.823 -1.713 4.482 1.00 95.56 85 LEU A CA 1
ATOM 682 C C . LEU A 1 85 ? -6.877 -1.513 3.390 1.00 95.56 85 LEU A C 1
ATOM 684 O O . LEU A 1 85 ? -7.372 -0.397 3.267 1.00 95.56 85 LEU A O 1
ATOM 688 N N . GLN A 1 86 ? -7.204 -2.558 2.621 1.00 96.62 86 GLN A N 1
ATOM 689 C CA . GLN A 1 86 ? -8.119 -2.495 1.474 1.00 96.62 86 GLN A CA 1
ATOM 690 C C . GLN A 1 86 ? -7.761 -1.354 0.508 1.00 96.62 86 GLN A C 1
ATOM 692 O O . GLN A 1 86 ? -8.602 -0.546 0.114 1.00 96.62 86 GLN A O 1
ATOM 697 N N . VAL A 1 87 ? -6.476 -1.261 0.155 1.00 97.69 87 VAL A N 1
ATOM 698 C CA . VAL A 1 87 ? -5.981 -0.258 -0.796 1.00 97.69 87 VAL A CA 1
ATOM 699 C C . VAL A 1 87 ? -6.630 -0.533 -2.160 1.00 97.69 87 VAL A C 1
ATOM 701 O O . VAL A 1 87 ? -6.505 -1.647 -2.654 1.00 97.69 87 VAL A O 1
ATOM 704 N N . PRO A 1 88 ? -7.308 0.434 -2.809 1.00 97.94 88 PRO A N 1
ATOM 705 C CA . PRO A 1 88 ? -8.048 0.148 -4.041 1.00 97.94 88 PRO A CA 1
ATOM 706 C C . PRO A 1 88 ? -7.170 -0.238 -5.235 1.00 97.94 88 PRO A C 1
ATOM 708 O O . PRO A 1 88 ? -7.628 -0.964 -6.111 1.00 97.94 88 PRO A O 1
ATOM 711 N N . ASN A 1 89 ? -5.932 0.261 -5.286 1.00 98.25 89 ASN A N 1
ATOM 712 C CA . ASN A 1 89 ? -4.996 0.010 -6.380 1.00 98.25 89 ASN A CA 1
ATOM 713 C C . ASN A 1 89 ? -3.635 -0.411 -5.823 1.00 98.25 89 ASN A C 1
ATOM 715 O O . ASN A 1 89 ? -3.066 0.279 -4.971 1.00 98.25 89 ASN A O 1
ATOM 719 N N . TYR A 1 90 ? -3.082 -1.499 -6.340 1.00 97.50 90 TYR A N 1
ATOM 720 C CA . TYR A 1 90 ? -1.760 -1.981 -5.976 1.00 97.50 90 TYR A CA 1
ATOM 721 C C . TYR A 1 90 ? -0.922 -2.217 -7.223 1.00 97.50 90 TYR A C 1
ATOM 723 O O . TYR A 1 90 ? -1.348 -2.920 -8.131 1.00 97.50 90 TYR A O 1
ATOM 731 N N . ALA A 1 91 ? 0.258 -1.611 -7.277 1.00 96.44 91 ALA A N 1
ATOM 732 C CA . ALA A 1 91 ? 1.157 -1.721 -8.409 1.00 96.44 91 ALA A CA 1
ATOM 733 C C . ALA A 1 91 ? 2.453 -2.440 -8.029 1.00 96.44 91 ALA A C 1
ATOM 735 O O . ALA A 1 91 ? 3.040 -2.171 -6.979 1.00 96.44 91 ALA A O 1
ATOM 736 N N . ILE A 1 92 ? 2.922 -3.310 -8.917 1.00 93.62 92 ILE A N 1
ATOM 737 C CA . ILE A 1 92 ? 4.248 -3.923 -8.837 1.00 93.62 92 ILE A CA 1
ATOM 738 C C . ILE A 1 92 ? 5.022 -3.479 -10.068 1.00 93.62 92 ILE A C 1
ATOM 740 O O . ILE A 1 92 ? 4.585 -3.703 -11.195 1.00 93.62 92 ILE A O 1
ATOM 744 N N . PHE A 1 93 ? 6.158 -2.826 -9.855 1.00 91.94 93 PHE A N 1
ATOM 745 C CA . PHE A 1 93 ? 7.001 -2.331 -10.934 1.00 91.94 93 PHE A CA 1
ATOM 746 C C . PHE A 1 93 ? 8.329 -3.080 -10.955 1.00 91.94 93 PHE A C 1
ATOM 748 O O . PHE A 1 93 ? 9.105 -3.010 -10.002 1.00 91.94 93 PHE A O 1
ATOM 755 N N . ALA A 1 94 ? 8.609 -3.793 -12.041 1.00 89.25 94 ALA A N 1
ATOM 756 C CA . ALA A 1 94 ? 9.898 -4.438 -12.239 1.00 89.25 94 ALA A CA 1
ATOM 757 C C . ALA A 1 94 ? 10.858 -3.457 -12.909 1.00 89.25 94 ALA A C 1
ATOM 759 O O . ALA A 1 94 ? 10.834 -3.295 -14.128 1.00 89.25 94 ALA A O 1
ATOM 760 N N . LEU A 1 95 ? 11.701 -2.809 -12.101 1.00 84.50 95 LEU A N 1
ATOM 761 C CA . LEU A 1 95 ? 12.633 -1.775 -12.561 1.00 84.50 95 LEU A CA 1
ATOM 762 C C . LEU A 1 95 ? 13.525 -2.259 -13.711 1.00 84.50 95 LEU A C 1
ATOM 764 O O . LEU A 1 95 ? 13.614 -1.584 -14.734 1.00 84.50 95 LEU A O 1
ATOM 768 N N . ASP A 1 96 ? 14.128 -3.440 -13.565 1.00 85.44 96 ASP A N 1
ATOM 769 C CA . ASP A 1 96 ? 15.084 -3.971 -14.546 1.00 85.44 96 ASP A CA 1
ATOM 770 C C . ASP A 1 96 ? 14.406 -4.455 -15.831 1.00 85.44 96 ASP A C 1
ATOM 772 O O . ASP A 1 96 ? 14.952 -4.325 -16.927 1.00 85.44 96 ASP A O 1
ATOM 776 N N . ALA A 1 97 ? 13.198 -5.007 -15.704 1.00 87.25 97 ALA A N 1
ATOM 777 C CA . ALA A 1 97 ? 12.449 -5.563 -16.826 1.00 87.25 97 ALA A CA 1
ATOM 778 C C . ALA A 1 97 ? 11.537 -4.530 -17.518 1.00 87.25 97 ALA A C 1
ATOM 780 O O . ALA A 1 97 ? 11.046 -4.784 -18.618 1.00 87.25 97 ALA A O 1
ATOM 781 N N . GLY A 1 98 ? 11.310 -3.370 -16.895 1.00 89.38 98 GLY A N 1
ATOM 782 C CA . GLY A 1 98 ? 10.562 -2.250 -17.462 1.00 89.38 98 GLY A CA 1
ATOM 783 C C 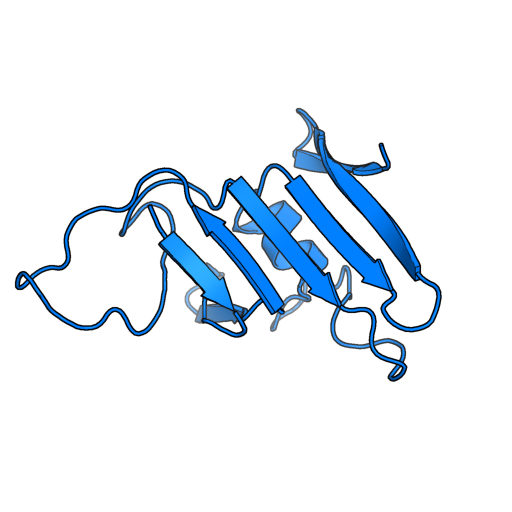. GLY A 1 98 ? 9.051 -2.466 -17.581 1.00 89.38 98 GLY A C 1
ATOM 784 O O . GLY A 1 98 ? 8.411 -1.773 -18.371 1.00 89.38 98 GLY A O 1
ATOM 785 N N . TRP A 1 99 ? 8.468 -3.405 -16.829 1.00 91.88 99 TRP A N 1
ATOM 786 C CA . TRP A 1 99 ? 7.023 -3.659 -16.833 1.00 91.88 99 TRP A CA 1
ATOM 787 C C . TRP A 1 99 ? 6.360 -3.289 -15.506 1.00 91.88 99 TRP A C 1
ATOM 789 O O . TRP A 1 99 ? 6.989 -3.278 -14.447 1.00 91.88 99 TRP A O 1
ATOM 799 N N . LEU A 1 100 ? 5.066 -2.981 -15.590 1.00 93.19 100 LEU A N 1
ATOM 800 C CA . LEU A 1 100 ? 4.202 -2.615 -14.475 1.00 93.19 100 LEU A CA 1
ATOM 801 C C . LEU A 1 100 ? 2.988 -3.542 -14.465 1.00 93.19 100 LEU A C 1
ATOM 803 O O . LEU A 1 100 ? 2.267 -3.614 -15.458 1.00 93.19 100 LEU A O 1
ATOM 807 N N . GLU A 1 101 ? 2.738 -4.191 -13.337 1.00 95.00 101 GLU A N 1
ATOM 808 C CA . GLU A 1 101 ? 1.470 -4.859 -13.064 1.00 95.00 101 GLU A CA 1
ATOM 809 C C . GLU A 1 101 ? 0.603 -3.951 -12.199 1.00 95.00 101 GLU A C 1
ATOM 811 O O . GLU A 1 101 ? 1.069 -3.418 -11.187 1.00 95.00 101 GLU A O 1
ATOM 816 N N . LEU A 1 102 ? -0.659 -3.780 -12.592 1.00 96.81 102 LEU A N 1
ATOM 817 C CA . LEU A 1 102 ? -1.650 -3.041 -11.823 1.00 96.81 102 LEU A CA 1
ATOM 818 C C . LEU A 1 102 ? -2.765 -3.983 -11.388 1.00 96.81 102 LEU A C 1
ATOM 820 O O . LEU A 1 102 ? -3.432 -4.612 -12.205 1.00 96.81 102 LEU A O 1
ATOM 824 N N . TYR A 1 103 ? -2.994 -4.014 -10.086 1.00 97.62 103 TYR A N 1
ATOM 825 C CA . TYR A 1 103 ? -4.056 -4.766 -9.456 1.00 97.62 103 TYR A CA 1
ATOM 826 C C . TYR A 1 103 ? -5.095 -3.813 -8.883 1.00 97.62 103 TYR A C 1
ATOM 828 O O . TYR A 1 103 ? -4.754 -2.844 -8.199 1.00 97.62 103 TYR A O 1
ATOM 836 N N . GLN A 1 104 ? -6.367 -4.110 -9.124 1.00 98.25 104 GLN A N 1
ATOM 837 C CA . GLN A 1 104 ? -7.488 -3.368 -8.563 1.00 98.25 104 GLN A CA 1
ATOM 838 C C . GLN A 1 104 ? -8.262 -4.246 -7.585 1.00 98.25 104 GLN A C 1
ATOM 840 O O . GLN A 1 104 ? -8.484 -5.428 -7.847 1.00 98.25 104 GLN A O 1
ATOM 845 N N . LEU A 1 105 ? -8.649 -3.676 -6.444 1.00 97.75 105 LEU A N 1
ATOM 846 C CA . LEU A 1 105 ? -9.494 -4.357 -5.470 1.00 97.75 105 LEU A CA 1
ATOM 847 C C . LEU A 1 105 ? -10.928 -4.443 -6.012 1.00 97.75 105 LEU A C 1
ATOM 849 O O . LEU A 1 105 ? -11.529 -3.417 -6.331 1.00 97.75 105 LEU A O 1
ATOM 853 N N . ASP A 1 106 ? -11.459 -5.657 -6.120 1.00 96.31 106 ASP A N 1
ATOM 854 C CA . ASP A 1 106 ? -12.844 -5.905 -6.520 1.00 96.31 106 ASP A CA 1
ATOM 855 C C . ASP A 1 106 ? -13.832 -5.769 -5.346 1.00 96.31 106 ASP A C 1
ATOM 857 O O . ASP A 1 106 ? -13.449 -5.607 -4.182 1.00 96.31 106 ASP A O 1
ATOM 861 N N . ASP A 1 107 ? -15.129 -5.891 -5.644 1.00 94.06 107 ASP A N 1
ATOM 862 C CA . ASP A 1 107 ? -16.203 -5.861 -4.640 1.00 94.06 107 ASP A CA 1
ATOM 863 C C . ASP A 1 107 ? -16.099 -7.008 -3.608 1.00 94.06 107 ASP A C 1
ATOM 865 O O . ASP A 1 107 ? -16.671 -6.932 -2.519 1.00 94.06 107 ASP A O 1
ATOM 869 N N . GLY A 1 108 ? -15.359 -8.078 -3.923 1.00 93.38 108 GLY A N 1
ATOM 870 C CA . GLY A 1 108 ? -15.044 -9.193 -3.023 1.00 93.38 108 GLY A CA 1
ATOM 871 C C . GLY A 1 108 ? -13.801 -8.962 -2.151 1.00 93.38 108 GLY A C 1
ATOM 872 O O . GLY A 1 108 ? -13.396 -9.851 -1.383 1.00 93.38 108 GLY A O 1
ATOM 873 N N . GLY A 1 109 ? -13.171 -7.789 -2.258 1.00 93.12 109 GLY A N 1
ATOM 874 C CA . GLY A 1 109 ? -11.949 -7.442 -1.544 1.00 93.12 109 GLY A CA 1
ATOM 875 C C . GLY A 1 109 ? -10.740 -8.258 -2.001 1.00 93.12 109 GLY A C 1
ATOM 876 O O . GLY A 1 109 ? -9.870 -8.569 -1.183 1.00 93.12 109 GLY A O 1
ATOM 877 N N . ARG A 1 110 ? -10.706 -8.713 -3.257 1.00 95.00 110 ARG A N 1
ATOM 878 C CA . ARG A 1 110 ? -9.562 -9.406 -3.866 1.00 95.00 110 ARG A CA 1
ATOM 879 C C . ARG A 1 110 ? -8.949 -8.538 -4.948 1.00 95.00 110 ARG A C 1
ATOM 881 O O . ARG A 1 110 ? -9.649 -7.846 -5.677 1.00 95.00 110 ARG A O 1
ATOM 888 N N . TYR A 1 111 ? -7.632 -8.599 -5.055 1.00 96.75 111 TYR A N 1
ATOM 889 C CA . TYR A 1 111 ? -6.930 -7.965 -6.155 1.00 96.75 111 TYR A CA 1
ATOM 890 C C . TYR A 1 111 ? -7.108 -8.741 -7.461 1.00 96.75 111 TYR A C 1
ATOM 892 O O . TYR A 1 111 ? -6.891 -9.951 -7.506 1.00 96.75 111 TYR A O 1
ATOM 900 N N . GLN A 1 112 ? -7.457 -8.014 -8.522 1.00 97.00 112 GLN A N 1
ATOM 901 C CA . GLN A 1 112 ? -7.574 -8.507 -9.892 1.00 97.00 112 GLN A CA 1
ATOM 902 C C . GLN A 1 112 ? -6.608 -7.742 -10.794 1.00 97.00 112 GLN A C 1
ATOM 904 O O . GLN A 1 112 ? -6.597 -6.507 -10.773 1.00 97.00 112 GLN A O 1
ATOM 909 N N . LEU A 1 113 ? -5.815 -8.468 -11.584 1.00 96.00 113 LEU A N 1
ATOM 910 C CA . LEU A 1 113 ? -4.932 -7.876 -12.592 1.00 96.00 113 LEU A CA 1
ATOM 911 C C . LEU A 1 113 ? -5.772 -7.161 -13.664 1.00 96.00 113 LEU A C 1
ATOM 913 O O . LEU A 1 113 ? -6.797 -7.702 -14.088 1.00 96.00 113 LEU A O 1
ATOM 917 N N . GLN A 1 114 ? -5.348 -5.961 -14.062 1.00 93.75 114 GLN A N 1
ATOM 918 C CA . GLN A 1 114 ? -5.990 -5.131 -15.091 1.00 93.75 114 GLN A CA 1
ATOM 919 C C . GLN A 1 114 ? -5.235 -5.160 -16.421 1.00 93.75 114 GLN A C 1
ATOM 921 O O . GLN A 1 114 ? -3.990 -5.286 -1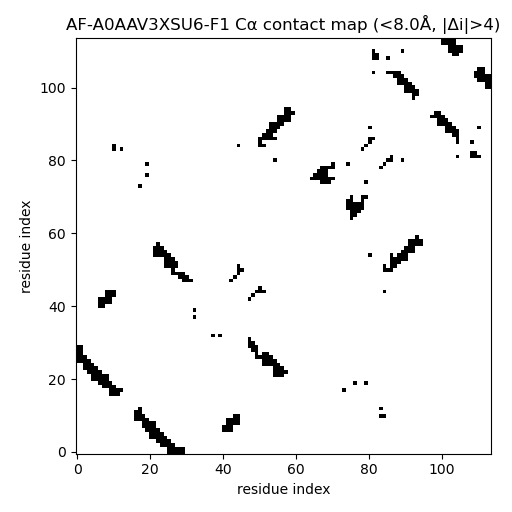6.391 1.00 93.75 114 GLN A O 1
#

Nearest PDB structures (foldseek):
  3ka5-assembly1_A  TM=4.243E-01  e=3.054E-01  Clostridium acetobutylicum
  6t7o-assembly1_B  TM=4.360E-01  e=3.908E-01  Staphylococcus aureus subsp. aureus NCTC 8325
  3k2t-assembly1_A  TM=4.431E-01  e=1.426E+00  Listeria monocytogenes
  3lyv-assembly1_B-2  TM=4.997E-01  e=2.987E+00  Streptococcus pyogenes serotype M6
  6s0x-assembly1_v  TM=3.369E-01  e=2.483E+00  Staphylococcus aureus

pLDDT: mean 89.14, std 12.52, range [42.12, 98.31]

InterPro domains:
  IPR008538 Putative restriction endonuclease [PF05685] (20-114)

Secondary structure (DSSP, 8-state):
-EEESS--EEEEETTEEEEE--SEEEES-BPPPSSTTPPP--B-TTTSBSPPSEEEEE--SSTTSTT----SSSPPHHHIIIIIS--SEEEEEETTTTEEEEEEE-TTS-EEE-

Mean predicted aligned error: 4.89 Å